Protein AF-A0A433WSZ5-F1 (afdb_monomer)

Solvent-accessible surface area (backbone atoms only — not comparable to full-atom values): 8534 Å² total; per-residue (Å²): 56,45,37,39,37,40,37,47,24,61,34,34,31,30,36,49,87,72,89,76,49,65,87,84,63,45,92,67,53,66,56,63,52,43,75,69,40,60,75,43,81,46,61,74,43,51,32,36,37,44,34,37,44,33,64,68,92,48,43,92,82,42,68,41,40,43,47,35,32,40,39,31,79,81,73,80,49,67,28,41,32,47,34,42,30,30,63,52,44,44,40,39,55,43,85,59,96,72,86,88,86,84,78,79,87,49,68,70,62,74,68,56,84,80,66,64,64,68,72,66,46,87,45,67,58,57,51,68,59,57,52,45,39,48,83,48,67,87,43,84,69,54,76,51,83,71,130

Secondary structure (DSSP, 8-state):
-EEEEEEEEEEEEEE-PPPP-HHHH-S--HHHHHHHPPEEEE-SEEEEEEEEEE-GGGTTTS--EEEEEEEETTS--EEEEEEEEEEEEEEEEE------------HHHHTPPP-HHHHHS--HHHHHHH-PPEEEE-S--EEEE--

Sequence (147 aa):
MGALMAGHFEHLVLRRPYRTDPEEDGIRHVEAVAASQQASPCAAVVGRLIGFWTPALIGRVSVPEFHFHFLDEAESISGQVLEFAAERAVLGFEEKPIIEVTNPQSAAYKALPIDLEKLDNDDPSHREIEAGASVSCAGACSCHHGR

pLDDT: mean 78.91, std 17.3, range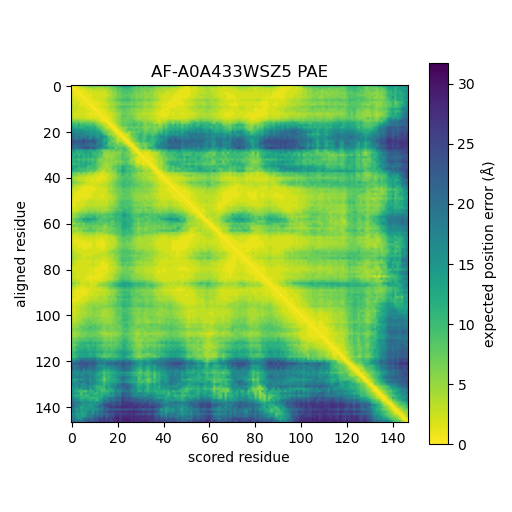 [32.88, 96.94]

Foldseek 3Di:
DKKKKWAWWQKWKFKDQDDDDCVVRNPDDLLRRLVPIDTDMDGRFGWMWTWDAADPVCCVVDPHGTWTWIAGPVRPDIHTTAETEGQEMEMEDDDDPDDDDDQDPDPVSVPDDDDVVVVPPVPVSVCSSRVHYDDDYPYDHDYDYDD

Nearest PDB structures (foldseek):
  5xne-assembly1_B  TM=8.559E-01  e=5.227E-07  Bacillus subtilis subsp. subtilis str. 168
  1xv2-assembly2_D  TM=9.537E-01  e=1.177E-06  Staphylococcus aureus
  6j3d-assembly1_B  TM=8.464E-01  e=2.492E-06  Bacillus spizizenii str. W23
  6j92-assembly1_B  TM=8.772E-01  e=1.728E-05  Klebsiella aerogenes
  6inb-assembly1_A  TM=7.502E-01  e=1.346E-05  Klebsiella pneumoniae

Structure (mmCIF, N/CA/C/O backbone):
data_AF-A0A433WSZ5-F1
#
_entry.id   AF-A0A433WSZ5-F1
#
loop_
_atom_site.group_PDB
_atom_site.id
_atom_site.type_symbol
_atom_site.label_atom_id
_atom_site.label_alt_id
_atom_site.label_comp_id
_atom_site.label_asym_id
_atom_site.label_entity_id
_atom_site.label_seq_id
_atom_site.pdbx_PDB_ins_code
_atom_site.Cartn_x
_atom_site.Cartn_y
_atom_site.Cartn_z
_atom_site.occupancy
_atom_site.B_iso_or_equiv
_atom_site.auth_seq_id
_atom_site.auth_comp_id
_atom_site.auth_asym_id
_atom_site.auth_atom_id
_atom_site.pdbx_PDB_model_num
ATOM 1 N N . MET A 1 1 ? -8.891 -8.784 -5.294 1.00 87.88 1 MET A N 1
ATOM 2 C CA . MET A 1 1 ? -10.058 -8.301 -4.517 1.00 87.88 1 MET A CA 1
ATOM 3 C C . MET A 1 1 ? -9.784 -6.865 -4.106 1.00 87.88 1 MET A C 1
ATOM 5 O O . MET A 1 1 ? -8.710 -6.620 -3.577 1.00 87.88 1 MET A O 1
ATOM 9 N N . GLY A 1 2 ? -10.685 -5.923 -4.386 1.00 93.12 2 GLY A N 1
ATOM 10 C CA . GLY A 1 2 ? -10.601 -4.569 -3.823 1.00 93.12 2 GLY A CA 1
ATOM 11 C C . GLY A 1 2 ? -11.123 -4.571 -2.390 1.00 93.12 2 GLY A C 1
ATOM 12 O O . GLY A 1 2 ? -12.068 -5.299 -2.098 1.00 93.12 2 GLY A O 1
ATOM 13 N N . ALA A 1 3 ? -10.514 -3.796 -1.499 1.00 94.19 3 ALA A N 1
ATOM 14 C CA . ALA A 1 3 ? -10.904 -3.710 -0.098 1.00 94.19 3 ALA A CA 1
ATOM 15 C C . ALA A 1 3 ? -10.904 -2.254 0.387 1.00 94.19 3 ALA A C 1
ATOM 17 O O . ALA A 1 3 ? -10.015 -1.467 0.058 1.00 94.19 3 ALA A O 1
ATOM 18 N N . LEU A 1 4 ? -11.909 -1.921 1.191 1.00 96.06 4 LEU A N 1
ATOM 19 C CA . LEU A 1 4 ? -12.075 -0.647 1.874 1.00 96.06 4 LEU A CA 1
ATOM 20 C C . LEU A 1 4 ? -12.355 -0.934 3.348 1.00 96.06 4 LEU A C 1
ATOM 22 O O . LEU A 1 4 ? -13.342 -1.591 3.669 1.00 96.06 4 LEU A O 1
ATOM 26 N N . MET A 1 5 ? -11.530 -0.407 4.245 1.00 96.00 5 MET A N 1
ATOM 27 C CA . MET A 1 5 ? -11.753 -0.499 5.684 1.00 96.00 5 MET A CA 1
ATOM 28 C C . MET A 1 5 ? -11.896 0.898 6.274 1.00 96.00 5 MET A C 1
ATOM 30 O O . MET A 1 5 ? -10.975 1.699 6.172 1.00 96.00 5 MET A O 1
ATOM 34 N N . ALA A 1 6 ? -13.031 1.190 6.904 1.00 96.81 6 ALA A N 1
ATOM 35 C CA . ALA A 1 6 ? -13.260 2.446 7.615 1.00 96.81 6 ALA A CA 1
ATOM 36 C C . ALA A 1 6 ? -13.264 2.199 9.125 1.00 96.81 6 ALA A C 1
ATOM 38 O O . ALA A 1 6 ? -13.907 1.255 9.590 1.00 96.81 6 ALA A O 1
ATOM 39 N N . GLY A 1 7 ? -12.573 3.033 9.899 1.00 94.94 7 GLY A N 1
ATOM 40 C CA . GLY A 1 7 ? -12.514 2.847 11.346 1.00 94.94 7 GLY A CA 1
ATOM 41 C C . GLY A 1 7 ? -11.672 3.875 12.090 1.00 94.94 7 GLY A C 1
ATOM 42 O O . GLY A 1 7 ? -11.123 4.809 11.503 1.00 94.94 7 GLY A O 1
ATOM 43 N N . HIS A 1 8 ? -11.595 3.663 13.404 1.00 95.44 8 HIS A N 1
ATOM 44 C CA . HIS A 1 8 ? -10.649 4.326 14.295 1.00 95.44 8 HIS A CA 1
ATOM 45 C C . HIS A 1 8 ? -9.435 3.415 14.492 1.00 95.44 8 HIS A C 1
ATOM 47 O O . HIS A 1 8 ? -9.581 2.259 14.906 1.00 95.44 8 HIS A O 1
ATOM 53 N N . PHE A 1 9 ? -8.252 3.934 14.181 1.00 94.69 9 PHE A N 1
ATOM 54 C CA . PHE A 1 9 ? -6.990 3.212 14.255 1.00 94.69 9 PHE A CA 1
ATOM 55 C C . PHE A 1 9 ? -6.190 3.719 15.453 1.00 94.69 9 PHE A C 1
ATOM 57 O O . PHE A 1 9 ? -5.681 4.842 15.453 1.00 94.69 9 PHE A O 1
ATOM 64 N N . GLU A 1 10 ? -6.073 2.874 16.477 1.00 94.88 10 GLU A N 1
ATOM 65 C CA . GLU A 1 10 ? -5.270 3.157 17.675 1.00 94.88 10 GLU A CA 1
ATOM 66 C C . GLU A 1 10 ? -3.783 3.231 17.334 1.00 94.88 10 GLU A C 1
ATOM 68 O O . GLU A 1 10 ? -3.031 4.018 17.907 1.00 94.88 10 GLU A O 1
ATOM 73 N N . HIS A 1 11 ? -3.375 2.414 16.366 1.00 93.81 11 HIS A N 1
ATOM 74 C CA . HIS A 1 11 ? -2.020 2.343 15.865 1.00 93.81 11 HIS A CA 1
ATOM 75 C C . HIS A 1 11 ? -2.046 2.247 14.347 1.00 93.81 11 HIS A C 1
ATOM 77 O O . HIS A 1 11 ? -2.814 1.469 13.779 1.00 93.81 11 HIS A O 1
ATOM 83 N N . LEU A 1 12 ? -1.203 3.033 13.693 1.00 93.94 12 LEU A N 1
ATOM 84 C CA . LEU A 1 12 ? -1.043 3.020 12.251 1.00 93.94 12 LEU A CA 1
ATOM 85 C C . LEU A 1 12 ? 0.391 3.421 11.911 1.00 93.94 12 LEU A C 1
ATOM 87 O O . LEU A 1 12 ? 0.856 4.467 12.352 1.00 93.94 12 LEU A O 1
ATOM 91 N N . VAL A 1 13 ? 1.091 2.628 11.109 1.00 94.12 13 VAL A N 1
ATOM 92 C CA . VAL A 1 13 ? 2.426 2.971 10.607 1.00 94.12 13 VAL A CA 1
ATOM 93 C C . VAL A 1 13 ? 2.315 3.256 9.123 1.00 94.12 13 VAL A C 1
ATOM 95 O O . VAL A 1 13 ? 1.944 2.382 8.337 1.00 94.12 13 VAL A O 1
ATOM 98 N N . LEU A 1 14 ? 2.635 4.495 8.745 1.00 91.81 14 LEU A N 1
ATOM 99 C CA . LEU A 1 14 ? 2.572 4.948 7.363 1.00 91.81 14 LEU A CA 1
ATOM 100 C C . LEU A 1 14 ? 3.956 5.184 6.792 1.00 91.81 14 LEU A C 1
ATOM 102 O O . LEU A 1 14 ? 4.818 5.767 7.445 1.00 91.81 14 LEU A O 1
ATOM 106 N N . ARG A 1 15 ? 4.133 4.830 5.527 1.00 88.94 15 ARG A N 1
ATOM 107 C CA . ARG A 1 15 ? 5.307 5.182 4.740 1.00 88.94 15 ARG A CA 1
ATOM 108 C C . ARG A 1 15 ? 4.916 6.088 3.584 1.00 88.94 15 ARG A C 1
ATOM 110 O O . ARG A 1 15 ? 3.882 5.893 2.944 1.00 88.94 15 ARG A O 1
ATOM 117 N N . ARG A 1 16 ? 5.742 7.104 3.327 1.00 84.44 16 ARG A N 1
ATOM 118 C CA . ARG A 1 16 ? 5.520 8.082 2.257 1.00 84.44 16 ARG A CA 1
ATOM 119 C C . ARG A 1 16 ? 6.715 8.096 1.312 1.00 84.44 16 ARG A C 1
ATOM 121 O O . ARG A 1 16 ? 7.831 8.318 1.781 1.00 84.44 16 ARG A O 1
ATOM 128 N N . PRO A 1 17 ? 6.507 7.895 0.002 1.00 72.06 17 PRO A N 1
ATOM 129 C CA . PRO A 1 17 ? 7.559 8.139 -0.965 1.00 72.06 17 PRO A CA 1
ATOM 130 C C . PRO A 1 17 ? 7.851 9.640 -1.032 1.00 72.06 17 PRO A C 1
ATOM 132 O O . PRO A 1 17 ? 6.936 10.465 -1.083 1.00 72.06 17 PRO A O 1
ATOM 135 N N . TYR A 1 18 ? 9.132 9.995 -1.048 1.00 70.19 18 TYR A N 1
ATOM 136 C CA . TYR A 1 18 ? 9.558 11.359 -1.337 1.00 70.19 18 TYR A CA 1
ATOM 137 C C . TYR A 1 18 ? 9.669 11.554 -2.842 1.00 70.19 18 TYR A C 1
ATOM 139 O O . TYR A 1 18 ? 10.077 10.652 -3.582 1.00 70.19 18 TYR A O 1
ATOM 147 N N . ARG A 1 19 ? 9.302 12.752 -3.301 1.00 67.12 19 ARG A N 1
ATOM 148 C CA . ARG A 1 19 ? 9.524 13.130 -4.691 1.00 67.12 19 ARG A CA 1
ATOM 149 C C . ARG A 1 19 ? 11.025 13.085 -4.956 1.00 67.12 19 ARG A C 1
ATOM 151 O O . ARG A 1 19 ? 11.799 13.685 -4.222 1.00 67.12 19 ARG A O 1
ATOM 158 N N . THR A 1 20 ? 11.399 12.347 -5.989 1.00 63.62 20 THR A N 1
ATOM 159 C CA . THR A 1 20 ? 12.763 12.323 -6.515 1.00 63.62 20 THR A CA 1
ATOM 160 C C . THR A 1 20 ? 12.829 13.336 -7.651 1.00 63.62 20 THR A C 1
ATOM 162 O O . THR A 1 20 ? 11.896 13.388 -8.461 1.00 63.62 20 THR A O 1
ATOM 165 N N . ASP A 1 21 ? 13.877 14.151 -7.685 1.00 64.75 21 ASP A N 1
ATOM 166 C CA . ASP A 1 21 ? 14.151 15.048 -8.803 1.00 64.75 21 ASP A CA 1
ATOM 167 C C . ASP A 1 21 ? 15.059 14.317 -9.804 1.00 64.75 21 ASP A C 1
ATOM 169 O O . ASP A 1 21 ? 16.206 14.023 -9.476 1.00 64.75 21 ASP A O 1
ATOM 173 N N . PRO A 1 22 ? 14.585 13.978 -11.015 1.00 64.56 22 PRO A N 1
ATOM 174 C CA . PRO A 1 22 ? 15.390 13.232 -11.979 1.00 64.56 22 PRO A CA 1
ATOM 175 C C . PRO A 1 22 ? 16.691 13.939 -12.387 1.00 64.56 22 PRO A C 1
ATOM 177 O O . PRO A 1 22 ? 17.623 13.260 -12.816 1.00 64.56 22 PRO A O 1
ATOM 180 N N . GLU A 1 23 ? 16.750 15.272 -12.288 1.00 61.28 23 GLU A N 1
ATOM 181 C CA . GLU A 1 23 ? 17.916 16.074 -12.670 1.00 61.28 23 GLU A CA 1
ATOM 182 C C . GLU A 1 23 ? 18.974 16.121 -11.557 1.00 61.28 23 GLU A C 1
ATOM 184 O O . GLU A 1 23 ? 20.168 16.077 -11.857 1.00 61.28 23 GLU A O 1
ATOM 189 N N . GLU A 1 24 ? 18.558 16.148 -10.286 1.00 59.47 24 GLU A N 1
ATOM 190 C CA . GLU A 1 24 ? 19.477 16.169 -9.134 1.00 59.47 24 GLU A CA 1
ATOM 191 C C . GLU A 1 24 ? 19.824 14.766 -8.608 1.00 59.47 24 GLU A C 1
ATOM 193 O O . GLU A 1 24 ? 20.953 14.516 -8.188 1.00 59.47 24 GLU A O 1
ATOM 198 N N . ASP A 1 25 ? 18.871 13.834 -8.646 1.00 56.88 25 ASP A N 1
ATOM 199 C CA . ASP A 1 25 ? 18.975 12.526 -7.993 1.00 56.88 25 ASP A CA 1
ATOM 200 C C . ASP A 1 25 ? 19.324 11.374 -8.953 1.00 56.88 25 ASP A C 1
ATOM 202 O O . ASP A 1 25 ? 19.683 10.278 -8.508 1.00 56.88 25 ASP A O 1
ATOM 206 N N . GLY A 1 26 ? 19.197 11.600 -10.266 1.00 62.03 26 GLY A N 1
ATOM 207 C CA . GLY A 1 26 ? 19.289 10.559 -11.291 1.00 62.03 26 GLY A CA 1
ATOM 208 C C . GLY A 1 26 ? 18.170 9.506 -11.202 1.00 62.03 26 GLY A C 1
ATOM 209 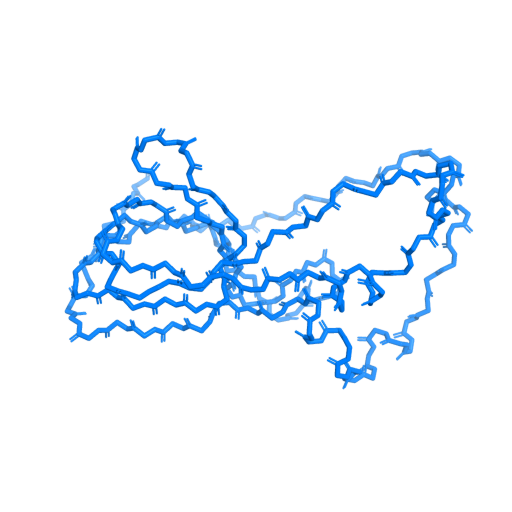O O . GLY A 1 26 ? 17.218 9.619 -10.427 1.00 62.03 26 GLY A O 1
ATOM 210 N N . ILE A 1 27 ? 18.266 8.441 -12.012 1.00 59.50 27 ILE A N 1
ATOM 211 C CA . ILE A 1 27 ? 17.369 7.280 -11.882 1.00 59.50 27 ILE A CA 1
ATOM 212 C C . ILE A 1 27 ? 17.787 6.511 -10.628 1.00 59.50 27 ILE A C 1
ATOM 214 O O . ILE A 1 27 ? 18.743 5.735 -10.656 1.00 59.50 27 ILE A O 1
ATOM 218 N N . ARG A 1 28 ? 17.076 6.725 -9.518 1.00 58.44 28 ARG A N 1
ATOM 219 C CA . ARG A 1 28 ? 17.265 5.921 -8.312 1.00 58.44 28 ARG A CA 1
ATOM 220 C C . ARG A 1 28 ? 16.551 4.580 -8.444 1.00 58.44 28 ARG A C 1
ATOM 222 O O . ARG A 1 28 ? 15.366 4.511 -8.759 1.00 58.44 28 ARG A O 1
ATOM 229 N N . HIS A 1 29 ? 17.307 3.526 -8.167 1.00 67.88 29 HIS A N 1
ATOM 230 C CA . HIS A 1 29 ? 16.805 2.180 -7.929 1.00 67.88 29 HIS A CA 1
ATOM 231 C C . HIS A 1 29 ? 15.773 2.196 -6.791 1.00 67.88 29 HIS A C 1
ATOM 233 O O . HIS A 1 29 ? 15.913 2.965 -5.833 1.00 67.88 29 HIS A O 1
ATOM 239 N N . VAL A 1 30 ? 14.717 1.391 -6.910 1.00 68.44 30 VAL A N 1
ATOM 240 C CA . VAL A 1 30 ? 13.581 1.407 -5.974 1.00 68.44 30 VAL A CA 1
ATOM 241 C C . VAL A 1 30 ? 14.044 1.088 -4.547 1.00 68.44 30 VAL A C 1
ATOM 243 O O . VAL A 1 30 ? 13.535 1.669 -3.594 1.00 68.44 30 VAL A O 1
ATOM 246 N N . GLU A 1 31 ? 15.086 0.273 -4.409 1.00 68.19 31 GLU A N 1
ATOM 247 C CA . GLU A 1 31 ? 15.780 -0.073 -3.167 1.00 68.19 31 GLU A CA 1
ATOM 248 C C . GLU A 1 31 ? 16.349 1.174 -2.480 1.00 68.19 31 GLU A C 1
ATOM 250 O O . GLU A 1 31 ? 16.141 1.394 -1.288 1.00 68.19 31 GLU A O 1
ATOM 255 N N . ALA A 1 32 ? 17.025 2.040 -3.242 1.00 67.75 32 ALA A N 1
ATOM 256 C CA . ALA A 1 32 ? 17.603 3.277 -2.722 1.00 67.75 32 ALA A CA 1
ATOM 257 C C . ALA A 1 32 ? 16.513 4.269 -2.294 1.00 67.75 32 ALA A C 1
ATOM 259 O O . ALA A 1 32 ? 16.665 4.983 -1.302 1.00 67.75 32 ALA A O 1
ATOM 260 N N . VAL A 1 33 ? 15.397 4.295 -3.027 1.00 69.81 33 VAL A N 1
ATOM 261 C CA . VAL A 1 33 ? 14.232 5.102 -2.665 1.00 69.81 33 VAL A CA 1
ATOM 262 C C . VAL A 1 33 ? 13.596 4.558 -1.385 1.00 69.81 33 VAL A C 1
ATOM 264 O O . VAL A 1 33 ? 13.393 5.337 -0.458 1.00 69.81 33 VAL A O 1
ATOM 267 N N . ALA A 1 34 ? 13.342 3.253 -1.283 1.00 68.12 34 ALA A N 1
ATOM 268 C CA . ALA A 1 34 ? 12.759 2.627 -0.096 1.00 68.12 34 ALA A CA 1
ATOM 269 C C . ALA A 1 34 ? 13.621 2.820 1.158 1.00 68.12 34 ALA A C 1
ATOM 271 O O . ALA A 1 34 ? 13.086 3.216 2.190 1.00 68.12 34 ALA A O 1
ATOM 272 N N . ALA A 1 35 ? 14.944 2.662 1.051 1.00 69.50 35 ALA A N 1
ATOM 273 C CA . ALA A 1 35 ? 15.875 2.870 2.164 1.00 69.50 35 ALA A CA 1
ATOM 274 C C . ALA A 1 35 ? 15.868 4.313 2.711 1.00 69.50 35 ALA A C 1
ATOM 276 O O . ALA A 1 35 ? 16.236 4.550 3.860 1.00 69.50 35 ALA A O 1
ATOM 277 N N . SER A 1 36 ? 15.454 5.291 1.899 1.00 69.00 36 SE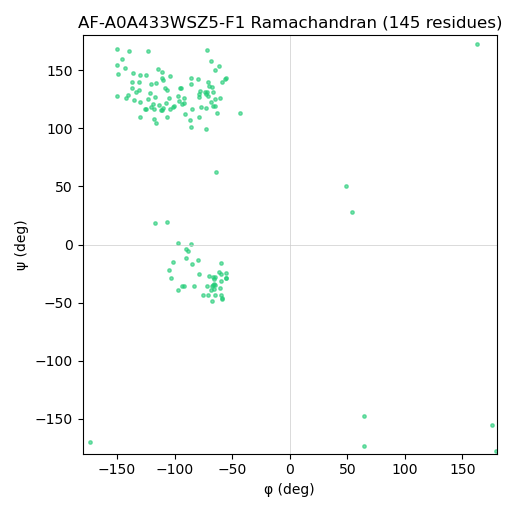R A N 1
ATOM 278 C CA . SER A 1 36 ? 15.350 6.699 2.307 1.00 69.00 36 SER A CA 1
ATOM 279 C C . SER A 1 36 ? 13.982 7.081 2.887 1.00 69.00 36 SER A C 1
ATOM 281 O O . SER A 1 36 ? 13.820 8.172 3.440 1.00 69.00 36 SER A O 1
ATOM 283 N N . GLN A 1 37 ? 12.976 6.212 2.747 1.00 70.94 37 GLN A N 1
ATOM 284 C CA . GLN A 1 37 ? 11.620 6.502 3.196 1.00 70.94 37 GLN A CA 1
ATOM 285 C C . GLN A 1 37 ? 11.507 6.331 4.708 1.00 70.94 37 GLN A C 1
ATOM 287 O O . GLN A 1 37 ? 11.899 5.317 5.277 1.00 70.94 37 GLN A O 1
ATOM 292 N N . GLN A 1 38 ? 10.908 7.320 5.366 1.00 75.75 38 GLN A N 1
ATOM 293 C CA . GLN A 1 38 ? 10.689 7.275 6.806 1.00 75.75 38 GLN A CA 1
ATOM 294 C C . GLN A 1 38 ? 9.296 6.720 7.100 1.00 75.75 38 GLN A C 1
ATOM 296 O O . GLN A 1 38 ? 8.281 7.287 6.682 1.00 75.75 38 GLN A O 1
ATOM 301 N N . ALA A 1 39 ? 9.252 5.615 7.844 1.00 86.31 39 ALA A N 1
ATOM 302 C CA . ALA A 1 39 ? 8.026 5.129 8.456 1.00 86.31 39 ALA A CA 1
ATOM 303 C C . ALA A 1 39 ? 7.632 6.070 9.604 1.00 86.31 39 ALA A C 1
ATOM 305 O O . ALA A 1 39 ? 8.441 6.395 10.472 1.00 86.31 39 ALA A O 1
ATOM 306 N N . SER A 1 40 ? 6.390 6.539 9.589 1.00 88.88 40 SER A N 1
ATOM 307 C CA . SER A 1 40 ? 5.845 7.489 10.554 1.00 88.88 40 SER A CA 1
ATOM 308 C C . SER A 1 40 ? 4.690 6.839 11.317 1.00 88.88 40 SER A C 1
ATOM 310 O O . SER A 1 40 ? 3.670 6.518 10.695 1.00 88.88 40 SER A O 1
ATOM 312 N N . PRO A 1 41 ? 4.805 6.653 12.643 1.00 92.12 41 PRO A N 1
ATOM 313 C CA . PRO A 1 41 ? 3.691 6.184 13.450 1.00 92.12 41 PRO A CA 1
ATOM 314 C C . PRO A 1 41 ? 2.629 7.283 13.585 1.00 92.12 41 PRO A C 1
ATOM 316 O O . PRO A 1 41 ? 2.934 8.461 13.765 1.00 92.12 41 PRO A O 1
ATOM 319 N N . CYS A 1 42 ? 1.373 6.872 13.516 1.00 91.06 42 CYS A N 1
ATOM 320 C CA . CYS A 1 42 ? 0.172 7.651 13.766 1.00 91.06 42 CYS A CA 1
ATOM 321 C C . CYS A 1 42 ? -0.643 6.912 14.838 1.00 91.06 42 CYS A C 1
ATOM 323 O O . CYS A 1 42 ? -0.641 5.680 14.891 1.00 91.06 42 CYS A O 1
ATOM 325 N N . ALA A 1 43 ? -1.325 7.657 15.702 1.00 91.75 43 ALA A N 1
ATOM 326 C CA . ALA A 1 43 ? -2.138 7.096 16.775 1.00 91.75 43 ALA A CA 1
ATOM 327 C C . ALA A 1 43 ? -3.478 7.823 16.856 1.00 91.75 43 ALA A C 1
ATOM 329 O O . ALA A 1 43 ? -3.536 9.023 16.579 1.00 91.75 43 ALA A O 1
ATOM 330 N N . ALA A 1 44 ? -4.518 7.087 17.251 1.00 93.00 44 ALA A N 1
ATOM 331 C CA . ALA A 1 44 ? -5.886 7.583 17.403 1.00 93.00 44 ALA A CA 1
ATOM 332 C C . ALA A 1 44 ? -6.385 8.376 16.178 1.00 93.00 44 ALA A C 1
ATOM 334 O O . ALA A 1 44 ? -6.853 9.510 16.291 1.00 93.00 44 ALA A O 1
ATOM 335 N N . VAL A 1 45 ? -6.230 7.790 14.985 1.00 94.25 45 VAL A N 1
ATOM 336 C CA . VAL A 1 45 ? -6.621 8.423 13.718 1.00 94.25 45 VAL A CA 1
ATOM 337 C C . VAL A 1 45 ? -7.878 7.768 13.154 1.00 94.25 45 VAL A C 1
ATOM 339 O O . VAL A 1 45 ? -7.982 6.543 13.081 1.00 94.25 45 VAL A O 1
ATOM 342 N N . VAL A 1 46 ? -8.844 8.587 12.741 1.00 96.00 46 VAL A N 1
ATOM 343 C CA . VAL A 1 46 ? -10.039 8.127 12.024 1.00 96.00 46 VAL A CA 1
ATOM 344 C C . VAL A 1 46 ? -9.804 8.283 10.530 1.00 96.00 46 VAL A C 1
ATOM 346 O O . VAL A 1 46 ? -9.314 9.317 10.069 1.00 96.00 46 VAL A O 1
ATOM 349 N N . GLY A 1 47 ? -10.151 7.257 9.760 1.00 96.19 47 GLY A N 1
ATOM 350 C CA . GLY A 1 47 ? -10.013 7.327 8.316 1.00 96.19 47 GLY A CA 1
ATOM 351 C C . GLY A 1 47 ? -10.367 6.035 7.609 1.00 96.19 47 GLY A C 1
ATOM 352 O O . GLY A 1 47 ? -11.149 5.210 8.095 1.00 96.19 47 GLY A O 1
ATOM 353 N N . ARG A 1 48 ? -9.787 5.880 6.421 1.00 96.94 48 ARG A N 1
ATOM 354 C CA . ARG A 1 48 ? -10.047 4.761 5.519 1.00 96.94 48 ARG A CA 1
ATOM 355 C C . ARG A 1 48 ? -8.741 4.144 5.043 1.00 96.94 48 ARG A C 1
ATOM 357 O O . ARG A 1 48 ? -7.856 4.859 4.581 1.00 96.94 48 ARG A O 1
ATOM 364 N N . LEU A 1 49 ? -8.662 2.818 5.097 1.00 96.50 49 LEU A N 1
ATOM 365 C CA . LEU A 1 49 ? -7.691 2.023 4.354 1.00 96.50 49 LEU A CA 1
ATOM 366 C C . LEU A 1 49 ? -8.323 1.618 3.022 1.00 96.50 49 LEU A C 1
ATOM 368 O O . LEU A 1 49 ? -9.409 1.039 3.007 1.00 96.50 49 LEU A O 1
ATOM 372 N N . ILE A 1 50 ? -7.651 1.905 1.915 1.00 95.69 50 ILE A N 1
ATOM 373 C CA . ILE A 1 50 ? -8.070 1.546 0.559 1.00 95.69 50 ILE A CA 1
ATOM 374 C C . ILE A 1 50 ? -6.971 0.695 -0.054 1.00 95.69 50 ILE A C 1
ATOM 376 O O . ILE A 1 50 ? -5.800 1.063 0.005 1.00 95.69 50 ILE A O 1
ATOM 380 N N . GLY A 1 51 ? -7.324 -0.449 -0.626 1.00 93.31 51 GLY A N 1
ATOM 381 C CA . GLY A 1 51 ? -6.304 -1.351 -1.126 1.00 93.31 51 GLY A CA 1
ATOM 382 C C . GLY A 1 51 ? -6.824 -2.544 -1.891 1.00 93.31 51 GLY A C 1
ATOM 383 O O . GLY A 1 51 ? -8.010 -2.657 -2.213 1.00 93.31 51 GLY A O 1
ATOM 384 N N . PHE A 1 52 ? -5.898 -3.454 -2.158 1.00 91.12 52 PHE A N 1
ATOM 385 C CA . PHE A 1 52 ? -6.174 -4.703 -2.842 1.00 91.12 52 PHE A CA 1
ATOM 386 C C . PHE A 1 52 ? -5.589 -5.869 -2.064 1.00 91.12 52 PHE A C 1
ATOM 388 O O . PHE A 1 52 ? -4.526 -5.761 -1.458 1.00 91.12 52 PHE A O 1
ATOM 395 N N . TRP A 1 53 ? -6.294 -6.992 -2.124 1.00 89.31 53 TRP A N 1
ATOM 396 C CA . TRP A 1 53 ? -5.680 -8.293 -1.947 1.00 89.31 53 TRP A CA 1
ATOM 397 C C . TRP A 1 53 ? -5.386 -8.902 -3.313 1.00 89.31 53 TRP A C 1
ATOM 399 O O . TRP A 1 53 ? -6.289 -9.026 -4.161 1.00 89.31 53 TRP A O 1
ATOM 409 N N . THR A 1 54 ? -4.137 -9.310 -3.482 1.00 86.50 54 THR A N 1
ATOM 410 C CA . THR A 1 54 ? -3.596 -9.869 -4.714 1.00 86.50 54 THR A CA 1
ATOM 411 C C . THR A 1 54 ? -3.151 -11.316 -4.468 1.00 86.50 54 THR A C 1
ATOM 413 O O . THR A 1 54 ? -2.357 -11.561 -3.556 1.00 86.50 54 THR A O 1
ATOM 416 N N . PRO A 1 55 ? -3.610 -12.301 -5.265 1.00 83.62 55 PRO A N 1
ATOM 417 C CA . PRO A 1 55 ? -3.112 -13.670 -5.162 1.00 83.62 55 PRO A CA 1
ATOM 418 C C . PRO A 1 55 ? -1.599 -13.738 -5.398 1.00 83.62 55 PRO A C 1
ATOM 420 O O . PRO A 1 55 ? -1.093 -13.128 -6.339 1.00 83.62 55 PRO A O 1
ATOM 423 N N . ALA A 1 56 ? -0.888 -14.565 -4.627 1.00 80.56 56 ALA A N 1
ATOM 424 C CA . ALA A 1 56 ? 0.566 -14.728 -4.754 1.00 80.56 56 ALA A CA 1
ATOM 425 C C . ALA A 1 56 ? 1.027 -15.111 -6.178 1.00 80.56 56 ALA A C 1
ATOM 427 O O . ALA A 1 56 ? 2.116 -14.733 -6.600 1.00 80.56 56 ALA A O 1
ATOM 428 N N . LEU A 1 57 ? 0.177 -15.803 -6.950 1.00 81.88 57 LEU A N 1
ATOM 429 C CA . LEU A 1 57 ? 0.455 -16.209 -8.335 1.00 81.88 57 LEU A CA 1
ATOM 430 C C . LEU A 1 57 ? 0.831 -15.035 -9.260 1.00 81.88 57 LEU A C 1
ATOM 432 O O . LEU A 1 57 ? 1.562 -15.238 -10.225 1.00 81.88 57 LEU A O 1
ATOM 436 N N . ILE A 1 58 ? 0.346 -13.821 -8.985 1.00 79.62 58 ILE A N 1
ATOM 437 C CA . ILE A 1 58 ? 0.631 -12.630 -9.801 1.00 79.62 58 ILE A CA 1
ATOM 438 C 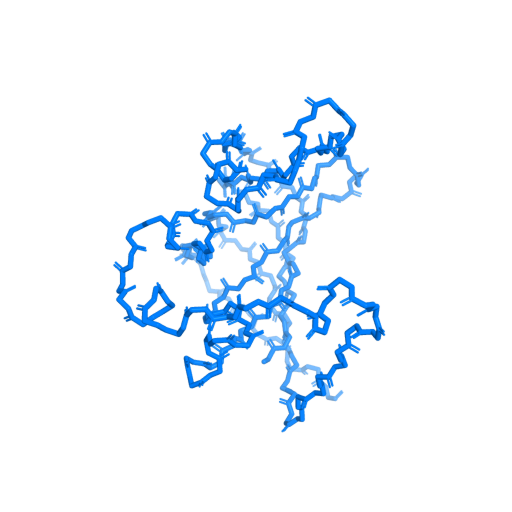C . ILE A 1 58 ? 1.607 -11.657 -9.123 1.00 79.62 58 ILE A C 1
ATOM 440 O O . ILE A 1 58 ? 1.706 -10.505 -9.540 1.00 79.62 58 ILE A O 1
ATOM 444 N N . GLY A 1 59 ? 2.367 -12.131 -8.129 1.00 71.75 59 GLY A N 1
ATOM 445 C CA . GLY A 1 59 ? 3.322 -11.336 -7.345 1.00 71.75 59 GLY A CA 1
ATOM 446 C C . GLY A 1 59 ? 4.448 -10.668 -8.149 1.00 71.75 59 GLY A C 1
ATOM 447 O O . GLY A 1 59 ? 5.091 -9.753 -7.661 1.00 71.75 59 GLY A O 1
ATOM 448 N N . ARG A 1 60 ? 4.688 -11.090 -9.400 1.00 74.69 60 ARG A N 1
ATOM 449 C CA . ARG A 1 60 ? 5.648 -10.425 -10.308 1.00 74.69 60 ARG A CA 1
ATOM 450 C C . ARG A 1 60 ? 5.059 -9.244 -11.083 1.00 74.69 60 ARG A C 1
ATOM 452 O O . ARG A 1 60 ? 5.795 -8.482 -11.697 1.00 74.69 60 ARG A O 1
ATOM 459 N N . VAL A 1 61 ? 3.731 -9.155 -11.138 1.00 79.75 61 VAL A N 1
ATOM 460 C CA . VAL A 1 61 ? 2.986 -8.115 -11.869 1.00 79.75 61 VAL A CA 1
ATOM 461 C C . VAL A 1 61 ? 2.445 -7.069 -10.896 1.00 79.75 61 VAL A C 1
ATOM 463 O O . VAL A 1 61 ? 2.263 -5.913 -11.268 1.00 79.75 61 VAL A O 1
ATOM 466 N N . SER A 1 62 ? 2.177 -7.465 -9.653 1.00 79.12 62 SER A N 1
ATOM 467 C CA . SER A 1 62 ? 1.671 -6.597 -8.596 1.00 79.12 62 SER A CA 1
ATOM 468 C C . SER A 1 62 ? 2.154 -7.073 -7.228 1.00 79.12 62 SER A C 1
ATOM 470 O O . SER A 1 62 ? 2.624 -8.199 -7.104 1.00 79.12 62 SER A O 1
ATOM 472 N N . VAL A 1 63 ? 1.967 -6.246 -6.200 1.00 77.19 63 VAL A N 1
ATOM 473 C CA . VAL A 1 63 ? 2.323 -6.575 -4.816 1.00 77.19 63 VAL A CA 1
ATOM 474 C C . VAL A 1 63 ? 1.419 -7.709 -4.319 1.00 77.19 63 VAL A C 1
ATOM 476 O O . VAL A 1 63 ? 0.193 -7.526 -4.324 1.00 77.19 63 VAL A O 1
ATOM 479 N N . PRO A 1 64 ? 1.963 -8.876 -3.928 1.00 76.88 64 PRO A N 1
ATOM 480 C CA . PRO A 1 64 ? 1.159 -9.978 -3.420 1.00 76.88 64 PRO A CA 1
ATOM 481 C C . PRO A 1 64 ? 0.548 -9.639 -2.052 1.00 76.88 64 PRO A C 1
ATOM 483 O O . PRO A 1 64 ? 1.055 -8.805 -1.308 1.00 76.88 64 PRO A O 1
ATOM 486 N N . GLU A 1 65 ? -0.535 -10.335 -1.709 1.00 84.12 65 GLU A N 1
ATOM 487 C CA . GLU A 1 65 ? -1.264 -10.173 -0.446 1.00 84.12 65 GLU A CA 1
ATOM 488 C C . GLU A 1 65 ? -1.907 -8.785 -0.286 1.00 84.12 65 GLU A C 1
ATOM 490 O O . GLU A 1 65 ? -2.435 -8.240 -1.257 1.00 84.12 65 GLU A O 1
ATOM 495 N N . PHE A 1 66 ? -2.001 -8.271 0.945 1.00 87.12 66 PHE A N 1
ATOM 496 C CA . PHE A 1 66 ? -2.686 -7.018 1.247 1.00 87.12 66 PHE A CA 1
ATOM 497 C C . PHE A 1 66 ? -1.776 -5.810 1.041 1.00 87.12 66 PHE A C 1
ATOM 499 O O . PHE A 1 66 ? -0.821 -5.592 1.787 1.00 87.12 66 PHE A O 1
ATOM 506 N N . HIS A 1 67 ? -2.163 -4.957 0.098 1.00 90.31 67 HIS A N 1
ATOM 507 C CA . HIS A 1 67 ? -1.547 -3.658 -0.126 1.00 90.31 67 HIS A CA 1
ATOM 508 C C . HIS A 1 67 ? -2.573 -2.560 0.153 1.00 90.31 67 HIS A C 1
ATOM 510 O O . HIS A 1 67 ? -3.471 -2.322 -0.656 1.00 90.31 67 HIS A O 1
ATOM 516 N N . PHE A 1 68 ? -2.429 -1.886 1.298 1.00 93.31 68 PHE A N 1
ATOM 517 C CA . PHE A 1 68 ? -3.307 -0.798 1.727 1.00 93.31 68 PHE A CA 1
ATOM 518 C C . PHE A 1 68 ? -2.611 0.558 1.712 1.00 93.31 68 PHE A C 1
ATOM 520 O O . PHE A 1 68 ? -1.439 0.693 2.061 1.00 93.31 68 PHE A O 1
ATOM 527 N N . HIS A 1 69 ? -3.372 1.577 1.337 1.00 94.88 69 HIS A N 1
ATOM 528 C CA . HIS A 1 69 ? -3.054 2.987 1.525 1.00 94.88 69 HIS A CA 1
ATOM 529 C C . HIS A 1 69 ? -4.069 3.580 2.497 1.00 94.88 69 HIS A C 1
ATOM 531 O O . HIS A 1 69 ? -5.208 3.122 2.558 1.00 94.88 69 HIS A O 1
ATOM 537 N N . PHE A 1 70 ? -3.672 4.595 3.253 1.00 95.81 70 PHE A N 1
ATOM 538 C CA . PHE A 1 70 ? -4.529 5.283 4.213 1.00 95.81 70 PHE A CA 1
ATOM 539 C C . PHE A 1 70 ? -4.852 6.707 3.763 1.00 95.81 70 PHE A C 1
ATOM 541 O O . PHE A 1 70 ? -4.016 7.367 3.141 1.00 95.81 70 PHE A O 1
ATOM 548 N N . LEU A 1 71 ? -6.040 7.179 4.139 1.00 96.75 71 LEU A N 1
ATOM 549 C CA . LEU A 1 71 ? -6.449 8.579 4.092 1.00 96.75 71 LEU A CA 1
ATOM 550 C C . LEU A 1 71 ? -7.317 8.894 5.321 1.00 96.75 71 LEU A C 1
ATOM 552 O O . LEU A 1 71 ? -8.313 8.203 5.562 1.00 96.75 71 LEU A O 1
ATOM 556 N N . ASP A 1 72 ? -6.949 9.920 6.085 1.00 96.56 72 ASP A N 1
ATOM 557 C CA . ASP A 1 72 ? -7.742 10.420 7.215 1.00 96.56 72 ASP A CA 1
ATOM 558 C C . ASP A 1 72 ? -9.015 11.156 6.760 1.00 96.56 72 ASP A C 1
ATOM 560 O O . ASP A 1 72 ? -9.194 11.489 5.588 1.00 96.56 72 ASP A O 1
ATOM 564 N N . GLU A 1 73 ? -9.929 11.422 7.697 1.00 95.38 73 GLU A N 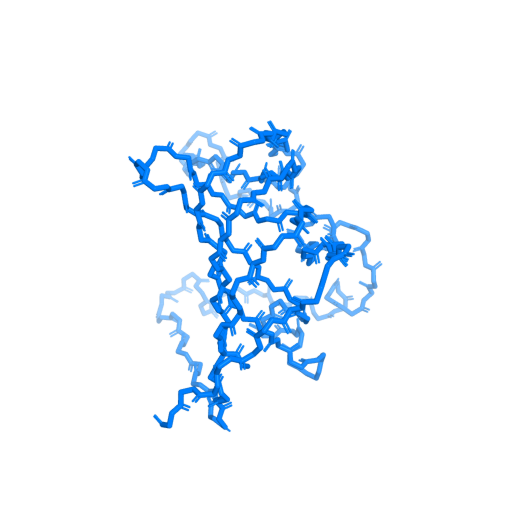1
ATOM 565 C CA . GLU A 1 73 ? -11.167 12.166 7.405 1.00 95.38 73 GLU A CA 1
ATOM 566 C C . GLU A 1 73 ? -10.929 13.624 6.988 1.00 95.38 73 GLU A C 1
ATOM 568 O O . GLU A 1 73 ? -11.735 14.183 6.245 1.00 95.38 73 GLU A O 1
ATOM 573 N N . ALA A 1 74 ? -9.836 14.238 7.452 1.00 95.44 74 ALA A N 1
ATOM 574 C CA . ALA A 1 74 ? -9.473 15.616 7.119 1.00 95.44 74 ALA A CA 1
ATOM 575 C C . ALA A 1 74 ? -8.666 15.738 5.813 1.00 95.44 74 ALA A C 1
ATOM 577 O O . ALA A 1 74 ? -8.285 16.847 5.441 1.00 95.44 74 ALA A O 1
ATOM 578 N N . GLU A 1 75 ? -8.389 14.616 5.139 1.00 94.00 75 GLU A N 1
ATOM 579 C CA . GLU A 1 75 ? -7.574 14.527 3.919 1.00 94.00 75 GLU A CA 1
ATOM 580 C C . GLU A 1 75 ? -6.170 15.150 4.055 1.00 94.00 75 GLU A C 1
ATOM 582 O O . GLU A 1 75 ? -5.564 15.615 3.089 1.00 94.00 75 GLU A O 1
ATOM 587 N N . SER A 1 76 ? -5.640 15.159 5.276 1.00 92.94 76 SER A N 1
ATOM 588 C CA . SER A 1 76 ? -4.372 15.781 5.647 1.00 92.94 76 SER A CA 1
ATOM 589 C C . SER A 1 76 ? -3.248 14.765 5.866 1.00 92.94 76 SER A C 1
ATOM 591 O O . SER A 1 76 ? -2.066 15.098 5.751 1.00 92.94 76 SER A O 1
ATOM 593 N N . ILE A 1 77 ? -3.603 13.508 6.147 1.00 92.19 77 ILE A N 1
ATOM 594 C CA . ILE A 1 77 ? -2.687 12.410 6.446 1.00 92.19 77 ILE A CA 1
ATOM 595 C C . ILE A 1 77 ? -2.988 11.257 5.492 1.00 92.19 77 ILE A C 1
ATOM 597 O O . ILE A 1 77 ? -4.042 10.629 5.551 1.00 92.19 77 ILE A O 1
ATOM 601 N N . SER A 1 78 ? -2.010 10.919 4.655 1.00 93.06 78 SER A N 1
ATOM 602 C CA . SER A 1 78 ? -2.073 9.751 3.774 1.00 93.06 78 SER A CA 1
ATOM 603 C C . SER A 1 78 ? -0.741 9.013 3.700 1.00 93.06 78 SER A C 1
ATOM 605 O O . SER A 1 78 ? 0.285 9.527 4.161 1.00 93.06 78 SER A O 1
ATOM 607 N N . GLY A 1 79 ? -0.742 7.797 3.159 1.00 91.25 79 GLY A N 1
ATOM 608 C CA . GLY A 1 79 ? 0.479 7.024 2.924 1.00 91.25 79 GLY A CA 1
ATOM 609 C C . GLY A 1 79 ? 0.221 5.538 2.707 1.00 91.25 79 GLY A C 1
ATOM 610 O O . GLY A 1 79 ? -0.899 5.061 2.887 1.00 91.25 79 GLY A O 1
ATOM 611 N N . GLN A 1 80 ? 1.272 4.807 2.344 1.00 91.88 80 GLN A N 1
ATOM 612 C CA . GLN A 1 80 ? 1.255 3.348 2.316 1.00 91.88 80 GLN A CA 1
ATOM 613 C C . GLN A 1 80 ? 1.208 2.818 3.748 1.00 91.88 80 GLN A C 1
ATOM 615 O O . GLN A 1 80 ? 1.932 3.309 4.612 1.00 91.88 80 GLN A O 1
ATOM 620 N N . VAL A 1 81 ? 0.373 1.820 3.996 1.00 92.56 81 VAL A N 1
ATOM 621 C CA . VAL A 1 81 ? 0.173 1.237 5.323 1.00 92.56 81 VAL A CA 1
ATOM 622 C C . VAL A 1 81 ? 1.130 0.070 5.492 1.00 92.56 81 VAL A C 1
ATOM 624 O O . VAL A 1 81 ? 1.087 -0.872 4.707 1.00 92.56 81 VAL A O 1
ATOM 627 N N . LEU A 1 82 ? 1.974 0.134 6.518 1.00 90.50 82 LEU A N 1
ATOM 628 C CA . LEU A 1 82 ? 2.874 -0.959 6.889 1.00 90.50 82 LEU A CA 1
ATOM 629 C C . LEU A 1 82 ? 2.280 -1.810 8.010 1.00 90.50 82 LEU A C 1
ATOM 631 O O . LEU A 1 82 ? 2.383 -3.031 7.993 1.00 90.50 82 LEU A O 1
ATOM 635 N N . GLU A 1 83 ? 1.626 -1.167 8.975 1.00 91.44 83 GLU A N 1
ATOM 636 C CA . GLU A 1 83 ? 1.021 -1.823 10.134 1.00 91.44 83 GLU A CA 1
ATOM 637 C C . GLU A 1 83 ? -0.210 -1.034 10.573 1.00 91.44 83 GLU A C 1
ATOM 639 O O . GLU A 1 83 ? -0.228 0.197 10.467 1.00 91.44 83 GLU A O 1
ATOM 644 N N . PHE A 1 84 ? -1.234 -1.713 11.086 1.00 93.44 84 PHE A N 1
ATOM 645 C CA . PHE A 1 84 ? -2.348 -1.040 11.749 1.00 93.44 84 PHE A CA 1
ATOM 646 C C . PHE A 1 84 ? -2.991 -1.895 12.841 1.00 93.44 84 PHE A C 1
ATOM 648 O O . PHE A 1 84 ? -2.990 -3.127 12.784 1.00 93.44 84 PHE A O 1
ATOM 655 N N . ALA A 1 85 ? -3.607 -1.215 13.808 1.00 93.31 85 ALA A N 1
ATOM 656 C CA . ALA A 1 85 ? -4.502 -1.810 14.783 1.00 93.31 85 ALA A CA 1
ATOM 657 C C . ALA A 1 85 ? -5.781 -0.986 14.937 1.00 93.31 85 ALA A C 1
ATOM 659 O O . ALA A 1 85 ? -5.736 0.229 15.143 1.00 93.31 85 ALA A O 1
ATOM 660 N N . ALA A 1 86 ? -6.922 -1.669 14.875 1.00 91.62 86 ALA A N 1
ATOM 661 C CA . ALA A 1 86 ? -8.241 -1.095 15.117 1.00 91.62 86 ALA A CA 1
ATOM 662 C C . ALA A 1 86 ? -9.027 -1.975 16.098 1.00 91.62 86 ALA A C 1
ATOM 664 O O . ALA A 1 86 ? -8.991 -3.207 16.009 1.00 91.62 86 ALA A O 1
ATOM 665 N N . GLU A 1 87 ? -9.760 -1.351 17.025 1.00 84.00 87 GLU A N 1
ATOM 666 C CA . GLU A 1 87 ? -10.700 -2.079 17.890 1.00 84.00 87 GLU A CA 1
ATOM 667 C C . GLU A 1 87 ? -11.969 -2.448 17.109 1.00 84.00 87 GLU A C 1
ATOM 669 O O . GLU A 1 87 ? -12.468 -3.571 17.201 1.00 84.00 87 GLU A O 1
ATOM 674 N N . ARG A 1 88 ? -12.487 -1.502 16.313 1.00 86.81 88 ARG A N 1
ATOM 675 C CA . ARG A 1 88 ? -13.658 -1.689 15.449 1.00 86.81 88 ARG A CA 1
ATOM 676 C C . ARG A 1 88 ? -13.444 -0.997 14.115 1.00 86.81 88 ARG A C 1
ATOM 678 O O . ARG A 1 88 ? -13.156 0.197 14.063 1.00 8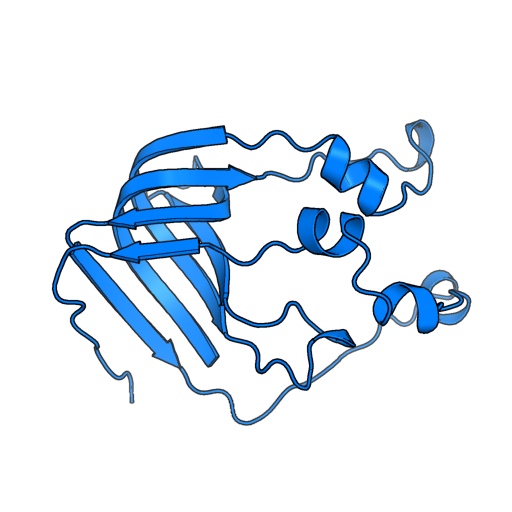6.81 88 ARG A O 1
ATOM 685 N N . ALA A 1 89 ? -13.657 -1.752 13.047 1.00 91.62 89 ALA A N 1
ATOM 686 C CA . ALA A 1 89 ? -13.638 -1.249 11.688 1.00 91.62 89 ALA A CA 1
ATOM 687 C C . ALA A 1 89 ? -14.704 -1.954 10.846 1.00 91.62 89 ALA A C 1
ATOM 689 O O . ALA A 1 89 ? -15.067 -3.105 11.106 1.00 91.62 89 ALA A O 1
ATOM 690 N N . VAL A 1 90 ? -15.196 -1.249 9.834 1.00 95.69 90 VAL A N 1
ATOM 691 C CA . VAL A 1 90 ? -16.125 -1.772 8.835 1.00 95.69 90 VAL A CA 1
ATOM 692 C C . VAL A 1 90 ? -15.326 -2.107 7.588 1.00 95.69 90 VAL A C 1
ATOM 694 O O . VAL A 1 90 ? -14.715 -1.218 6.997 1.00 95.69 90 VAL A O 1
ATOM 697 N N . LEU A 1 91 ? -15.342 -3.379 7.192 1.00 93.25 91 LEU A N 1
ATOM 698 C CA . LEU A 1 91 ? -14.696 -3.861 5.976 1.00 93.25 91 LEU A CA 1
ATOM 699 C C . LEU A 1 91 ? -15.742 -4.056 4.873 1.00 93.25 91 LEU A C 1
ATOM 701 O O . LEU A 1 91 ? -16.655 -4.876 4.994 1.00 93.25 91 LEU A O 1
ATOM 705 N N . GLY A 1 92 ? -15.573 -3.314 3.785 1.00 95.56 92 GLY A N 1
ATOM 706 C CA . GLY A 1 92 ? -16.188 -3.587 2.493 1.00 95.56 92 GLY A CA 1
ATOM 707 C C . GLY A 1 92 ? -15.153 -4.175 1.539 1.00 95.56 92 GLY A C 1
ATOM 708 O O . GLY A 1 92 ? -13.980 -3.803 1.574 1.00 95.56 92 GLY A O 1
ATOM 709 N N . PHE A 1 93 ? -15.573 -5.091 0.675 1.00 95.12 93 PHE A N 1
ATOM 710 C CA . PHE A 1 93 ? -14.703 -5.654 -0.350 1.00 95.12 93 PHE A CA 1
ATOM 711 C C . PHE A 1 93 ? -15.479 -5.968 -1.625 1.00 95.12 93 PHE A C 1
ATOM 713 O O . PHE A 1 93 ? -16.702 -6.103 -1.612 1.00 95.12 93 PHE A O 1
ATOM 720 N N . GLU A 1 94 ? -14.740 -6.078 -2.721 1.00 94.81 94 GLU A N 1
ATOM 721 C CA . GLU A 1 94 ? -15.254 -6.398 -4.045 1.00 94.81 94 GLU A CA 1
ATOM 722 C C . GLU A 1 94 ? -14.348 -7.447 -4.701 1.00 94.81 94 GLU A C 1
ATOM 724 O O . GLU A 1 94 ? -13.131 -7.259 -4.854 1.00 94.81 94 GLU A O 1
ATOM 729 N N . GLU A 1 95 ? -14.936 -8.564 -5.114 1.00 93.38 95 GLU A N 1
ATOM 730 C CA . GLU A 1 95 ? -14.236 -9.554 -5.922 1.00 93.38 95 GLU A CA 1
ATOM 731 C C . GLU A 1 95 ? -14.071 -9.048 -7.355 1.00 93.38 95 GLU A C 1
ATOM 733 O O . GLU A 1 95 ? -15.018 -8.593 -7.990 1.00 93.38 95 GLU A O 1
ATOM 738 N N . LYS A 1 96 ? -12.847 -9.146 -7.881 1.00 90.44 96 LYS A N 1
ATOM 739 C CA . LYS A 1 96 ? -12.535 -8.774 -9.262 1.00 90.44 96 LYS A CA 1
ATOM 740 C C . LYS A 1 96 ? -12.038 -10.014 -10.003 1.00 90.44 96 LYS A C 1
ATOM 742 O O . LYS A 1 96 ? -10.928 -10.458 -9.708 1.00 90.44 96 LYS A O 1
ATOM 747 N N . PRO A 1 97 ? -12.837 -10.587 -10.923 1.00 89.44 97 PRO A N 1
ATOM 748 C CA . PRO A 1 97 ? -12.462 -11.803 -11.645 1.00 89.44 97 PRO A CA 1
ATOM 749 C C . PRO A 1 97 ? -11.490 -11.544 -12.805 1.00 89.44 97 PRO A C 1
ATOM 751 O O . PRO A 1 97 ? -10.928 -12.490 -13.350 1.00 89.44 97 PRO A O 1
ATOM 754 N N . ILE A 1 98 ? -11.305 -10.281 -13.204 1.00 90.88 98 ILE A N 1
ATOM 755 C CA . ILE A 1 98 ? -10.492 -9.876 -14.355 1.00 90.88 98 ILE A CA 1
ATOM 756 C C . ILE A 1 98 ? -9.380 -8.943 -13.878 1.00 90.88 98 ILE A C 1
ATOM 758 O O . ILE A 1 98 ? -9.614 -8.053 -13.057 1.00 90.88 98 ILE A O 1
ATOM 762 N N . ILE A 1 99 ? -8.179 -9.149 -14.420 1.00 87.44 99 ILE A N 1
ATOM 763 C CA . ILE A 1 99 ? -7.012 -8.289 -14.222 1.00 87.44 99 ILE A CA 1
ATOM 764 C C . ILE A 1 99 ? -6.587 -7.776 -15.591 1.00 87.44 99 ILE A C 1
ATOM 766 O O . ILE A 1 99 ? -6.228 -8.559 -16.469 1.00 87.44 99 ILE A O 1
ATOM 770 N N . GLU A 1 100 ? -6.637 -6.461 -15.765 1.00 91.12 100 GLU A N 1
ATOM 771 C CA . GLU A 1 100 ? -6.213 -5.790 -16.989 1.00 91.12 100 GLU A CA 1
ATOM 772 C C . GLU A 1 100 ? -4.864 -5.116 -16.751 1.00 91.12 100 GLU A C 1
ATOM 774 O O . GLU A 1 100 ? -4.702 -4.335 -15.814 1.00 91.12 100 GLU A O 1
ATOM 779 N N . VAL A 1 101 ? -3.886 -5.414 -17.606 1.00 90.31 101 VAL A N 1
ATOM 780 C CA . VAL A 1 101 ? -2.541 -4.836 -17.530 1.00 90.31 101 VAL A CA 1
ATOM 781 C C . VAL A 1 101 ? -2.328 -3.952 -18.750 1.00 90.31 101 VAL A C 1
ATOM 783 O O . VAL A 1 101 ? -2.377 -4.424 -19.885 1.00 90.31 101 VAL A O 1
ATOM 786 N N . THR A 1 102 ? -2.076 -2.664 -18.516 1.00 93.62 102 THR A N 1
ATOM 787 C CA . THR A 1 102 ? -1.731 -1.709 -19.575 1.00 93.62 102 THR A CA 1
ATOM 788 C C . THR A 1 102 ? -0.280 -1.284 -19.425 1.00 93.62 102 THR A C 1
ATOM 790 O O . THR A 1 102 ? 0.089 -0.630 -18.453 1.00 93.62 102 THR A O 1
ATOM 793 N N . ASN A 1 103 ? 0.539 -1.626 -20.416 1.00 92.31 103 ASN A N 1
ATOM 794 C CA . ASN A 1 103 ? 1.959 -1.299 -20.398 1.00 92.31 103 ASN A CA 1
ATOM 795 C C . ASN A 1 103 ? 2.223 0.110 -20.960 1.00 92.31 103 ASN A C 1
ATOM 797 O O . ASN A 1 103 ? 1.663 0.461 -22.012 1.00 92.31 103 ASN A O 1
ATOM 801 N N . PRO A 1 104 ? 3.122 0.900 -20.339 1.00 93.44 104 PRO A N 1
ATOM 802 C CA . PRO A 1 104 ? 3.593 2.159 -20.903 1.00 93.44 104 PRO A CA 1
ATOM 803 C C . PRO A 1 104 ? 4.167 1.978 -22.314 1.00 93.44 104 PRO A C 1
ATOM 805 O O . PRO A 1 104 ? 4.838 0.996 -22.620 1.00 93.44 104 PRO A O 1
ATOM 808 N N . GLN A 1 105 ? 3.932 2.953 -23.194 1.00 93.75 105 GLN A N 1
ATOM 809 C CA . GLN A 1 105 ? 4.381 2.886 -24.593 1.00 93.75 105 GLN A CA 1
ATOM 810 C C . GLN A 1 105 ? 5.700 3.619 -24.866 1.00 93.75 105 GLN A C 1
ATOM 812 O O . GLN A 1 105 ? 6.154 3.646 -26.015 1.00 93.75 105 GLN A O 1
ATOM 817 N N . SER A 1 106 ? 6.312 4.198 -23.830 1.00 93.38 106 SER A N 1
ATOM 818 C CA . SER A 1 106 ? 7.537 4.989 -23.937 1.00 93.38 106 SER A CA 1
ATOM 819 C C . SER A 1 106 ? 8.731 4.146 -24.396 1.00 93.38 106 SER A C 1
ATOM 821 O O . SER A 1 106 ? 8.825 2.951 -24.111 1.00 93.38 106 SER A O 1
ATOM 823 N N . ALA A 1 107 ? 9.673 4.782 -25.099 1.00 92.69 107 ALA A N 1
ATOM 824 C CA . ALA A 1 107 ? 10.913 4.127 -25.516 1.00 92.69 107 ALA A CA 1
ATOM 825 C C . ALA A 1 107 ? 11.731 3.637 -24.309 1.00 92.69 107 ALA A C 1
ATOM 827 O O . ALA A 1 107 ? 12.273 2.539 -24.350 1.00 92.69 107 ALA A O 1
ATOM 828 N N . ALA A 1 108 ? 11.746 4.415 -23.219 1.00 87.94 108 ALA A N 1
ATOM 829 C CA . ALA A 1 108 ? 12.421 4.054 -21.976 1.00 87.94 108 ALA A CA 1
ATOM 830 C C . ALA A 1 108 ? 11.885 2.743 -21.377 1.00 87.94 108 ALA A C 1
ATOM 832 O O . ALA A 1 108 ? 12.674 1.873 -21.035 1.00 87.94 108 ALA A O 1
ATOM 833 N N . TYR A 1 109 ? 10.558 2.566 -21.318 1.00 88.31 109 TYR A N 1
ATOM 834 C CA . TYR A 1 109 ? 9.955 1.324 -20.824 1.00 88.31 109 TYR A CA 1
ATOM 835 C C . TYR A 1 109 ? 10.281 0.132 -21.735 1.00 88.31 109 TYR A C 1
ATOM 837 O O . TYR A 1 109 ? 10.654 -0.933 -21.259 1.00 88.31 109 TYR A O 1
ATOM 845 N N . LYS A 1 110 ? 10.203 0.320 -23.059 1.00 90.81 110 LYS A N 1
ATOM 846 C CA . LYS A 1 110 ? 10.480 -0.740 -24.047 1.00 90.81 110 LYS A CA 1
ATOM 847 C C . LYS A 1 110 ? 11.942 -1.192 -24.073 1.00 90.81 110 LYS A C 1
ATOM 849 O O . LYS A 1 110 ? 12.211 -2.324 -24.455 1.00 90.81 110 LYS A O 1
ATOM 854 N N . ALA A 1 111 ? 12.867 -0.305 -23.717 1.00 91.44 111 ALA A N 1
ATOM 855 C CA . ALA A 1 111 ? 14.296 -0.593 -23.668 1.00 91.44 111 ALA A CA 1
ATOM 856 C C . ALA A 1 111 ? 14.767 -1.114 -22.298 1.00 91.44 111 ALA A C 1
ATOM 858 O O . ALA A 1 111 ? 15.946 -1.436 -22.163 1.00 91.44 111 ALA A O 1
ATOM 859 N N . LEU A 1 112 ? 13.887 -1.174 -21.290 1.00 86.62 112 LEU A N 1
ATOM 860 C CA . LEU A 1 112 ? 14.252 -1.563 -19.932 1.00 86.62 112 LEU A CA 1
ATOM 861 C C . LEU A 1 112 ? 14.526 -3.078 -19.861 1.00 86.62 112 LEU A C 1
ATOM 863 O O . LEU A 1 112 ? 13.609 -3.868 -20.097 1.00 86.62 112 LEU A O 1
ATOM 867 N N . PRO A 1 113 ? 15.753 -3.515 -19.525 1.00 86.69 113 PRO A N 1
ATOM 868 C CA . PRO A 1 113 ? 16.005 -4.921 -19.245 1.00 86.69 113 PRO A CA 1
ATOM 869 C C . PRO A 1 113 ? 15.365 -5.300 -17.903 1.00 86.69 113 PRO A C 1
ATOM 871 O O . PRO A 1 113 ? 15.558 -4.608 -16.904 1.00 86.69 113 PRO A O 1
ATOM 874 N N . ILE A 1 114 ? 14.619 -6.407 -17.875 1.00 83.06 114 ILE A N 1
ATOM 875 C CA . ILE A 1 114 ? 14.049 -6.971 -16.646 1.00 83.06 114 ILE A CA 1
ATOM 876 C C . ILE A 1 114 ? 14.881 -8.189 -16.254 1.00 83.06 114 ILE A C 1
ATOM 878 O O . ILE A 1 114 ? 14.930 -9.176 -16.988 1.00 83.06 114 ILE A O 1
ATOM 882 N N . ASP A 1 115 ? 15.532 -8.108 -15.099 1.00 83.62 115 ASP A N 1
ATOM 883 C CA . ASP A 1 115 ? 16.280 -9.210 -14.501 1.00 83.62 115 ASP A CA 1
ATOM 884 C C . ASP A 1 115 ? 15.326 -10.077 -13.668 1.00 83.62 115 ASP A C 1
ATOM 886 O O . ASP A 1 115 ? 14.929 -9.708 -12.563 1.00 83.62 1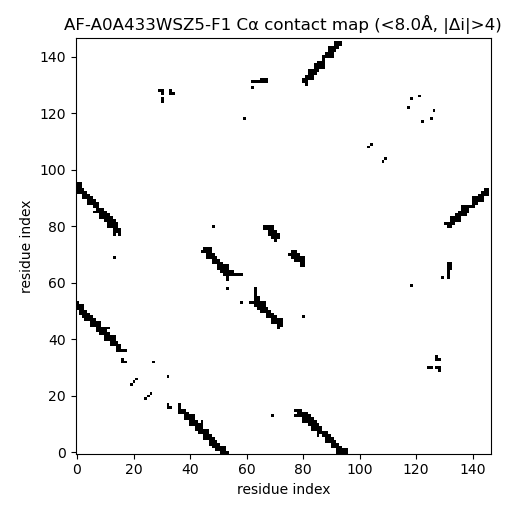15 ASP A O 1
ATOM 890 N N . LEU A 1 116 ? 14.906 -11.213 -14.229 1.00 80.31 116 LEU A N 1
ATOM 891 C CA . LEU A 1 116 ? 13.952 -12.111 -13.575 1.00 80.31 116 LEU A CA 1
ATOM 892 C C . LEU A 1 116 ? 14.553 -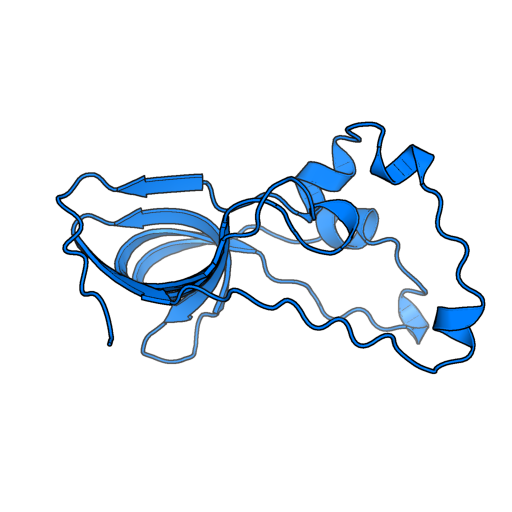12.834 -12.366 1.00 80.31 116 LEU A C 1
ATOM 894 O O . LEU A 1 116 ? 13.808 -13.182 -11.454 1.00 80.31 116 LEU A O 1
ATOM 898 N N . GLU A 1 117 ? 15.872 -13.041 -12.339 1.00 81.06 117 GLU A N 1
ATOM 899 C CA . GLU A 1 117 ? 16.537 -13.751 -11.244 1.00 81.06 117 GLU A CA 1
ATOM 900 C C . GLU A 1 117 ? 16.558 -12.899 -9.974 1.00 81.06 117 GLU A C 1
ATOM 902 O O . GLU A 1 117 ? 16.365 -13.422 -8.878 1.00 81.06 117 GLU A O 1
ATOM 907 N N . LYS A 1 118 ? 16.713 -11.577 -10.106 1.00 71.81 118 LYS A N 1
ATOM 908 C CA . LYS A 1 118 ? 16.588 -10.647 -8.970 1.00 71.81 118 LYS A CA 1
ATOM 909 C C . LYS A 1 118 ? 15.182 -10.580 -8.381 1.00 71.81 118 LYS A C 1
ATOM 911 O O . LYS A 1 118 ? 15.047 -10.322 -7.195 1.00 71.81 118 LYS A O 1
ATOM 916 N N . LEU A 1 119 ? 14.157 -10.816 -9.199 1.00 69.81 119 LEU A N 1
ATOM 917 C CA . LEU A 1 119 ? 12.764 -10.844 -8.746 1.00 69.81 119 LEU A CA 1
ATOM 918 C C . LEU A 1 119 ? 12.395 -12.165 -8.049 1.00 69.81 119 LEU A C 1
ATOM 920 O O . LEU A 1 119 ? 11.441 -12.194 -7.279 1.00 69.81 119 LEU A O 1
ATOM 924 N N . ASP A 1 120 ? 13.100 -13.257 -8.369 1.00 68.88 120 ASP A N 1
ATOM 925 C CA . ASP A 1 120 ? 12.818 -14.610 -7.866 1.00 68.88 120 ASP A CA 1
ATOM 926 C C . ASP A 1 120 ? 13.591 -14.997 -6.624 1.00 68.88 120 ASP A C 1
ATOM 928 O O . ASP A 1 120 ? 13.096 -15.738 -5.771 1.00 68.88 120 ASP A O 1
ATOM 932 N N . ASN A 1 121 ? 14.832 -14.537 -6.545 1.00 60.06 121 ASN A N 1
ATOM 933 C CA . ASN A 1 121 ? 15.570 -14.635 -5.311 1.00 60.06 121 ASN A CA 1
ATOM 934 C C . ASN A 1 121 ? 14.880 -13.686 -4.334 1.00 60.06 121 ASN A C 1
ATOM 936 O O . ASN A 1 121 ? 14.714 -12.516 -4.660 1.00 60.06 121 ASN A O 1
ATOM 940 N N . ASP A 1 122 ? 14.437 -14.217 -3.192 1.00 54.09 122 ASP A N 1
ATOM 941 C CA . ASP A 1 122 ? 13.735 -13.527 -2.099 1.00 54.09 122 ASP A CA 1
ATOM 942 C C . ASP A 1 122 ? 14.673 -12.478 -1.462 1.00 54.09 122 ASP A C 1
ATOM 944 O O . ASP A 1 122 ? 15.127 -12.607 -0.322 1.00 54.09 122 ASP A O 1
ATOM 948 N N . ASP A 1 123 ? 15.076 -11.493 -2.268 1.00 55.72 123 ASP A N 1
ATOM 949 C CA . ASP A 1 123 ? 16.020 -10.450 -1.929 1.00 55.72 123 ASP A CA 1
ATOM 950 C C . ASP A 1 123 ? 15.358 -9.618 -0.828 1.00 55.72 123 ASP A C 1
ATOM 952 O O . ASP A 1 123 ? 14.276 -9.054 -1.040 1.00 55.72 123 ASP A O 1
ATOM 956 N N . PRO A 1 124 ? 15.960 -9.545 0.370 1.00 53.56 124 PRO A N 1
ATOM 957 C CA . PRO A 1 124 ? 15.378 -8.813 1.486 1.00 53.56 124 PRO A CA 1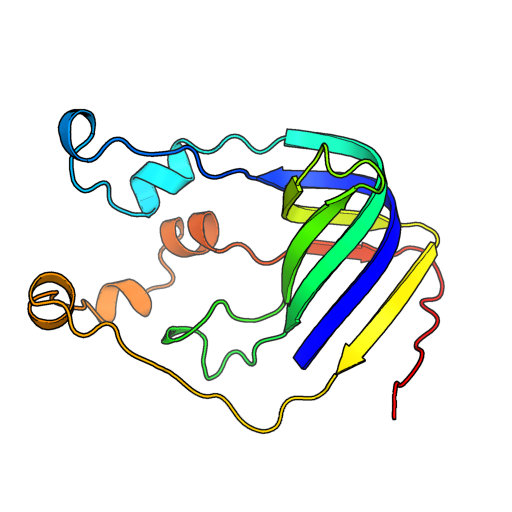
ATOM 958 C C . PRO A 1 124 ? 15.072 -7.347 1.140 1.00 53.56 124 PRO A C 1
ATOM 960 O O . PRO A 1 124 ? 14.140 -6.785 1.714 1.00 53.56 124 PRO A O 1
ATOM 963 N N . SER A 1 125 ? 15.767 -6.754 0.161 1.00 54.69 125 SER A N 1
ATOM 964 C CA . SER A 1 125 ? 15.463 -5.407 -0.331 1.00 54.69 125 SER A CA 1
ATOM 965 C C . SER A 1 125 ? 14.086 -5.302 -1.006 1.00 54.69 125 SER A C 1
ATOM 967 O O . SER A 1 125 ? 13.388 -4.311 -0.802 1.00 54.69 125 SER A O 1
ATOM 969 N N . HIS A 1 126 ? 13.619 -6.337 -1.715 1.00 55.56 126 HIS A N 1
ATOM 970 C CA . HIS A 1 126 ? 12.285 -6.367 -2.329 1.00 55.56 126 HIS A CA 1
ATOM 971 C C . HIS A 1 126 ? 11.163 -6.424 -1.283 1.00 55.56 126 HIS A C 1
ATOM 973 O O . HIS A 1 126 ? 10.151 -5.731 -1.423 1.00 55.56 126 HIS A O 1
ATOM 979 N N . ARG A 1 127 ? 11.350 -7.184 -0.192 1.00 56.12 127 ARG A N 1
ATOM 980 C CA . ARG A 1 127 ? 10.404 -7.190 0.943 1.00 56.12 127 ARG A CA 1
ATOM 981 C C . ARG A 1 127 ? 10.371 -5.845 1.649 1.00 56.12 127 ARG A C 1
ATOM 983 O O . ARG A 1 127 ? 9.303 -5.404 2.055 1.00 56.12 127 ARG A O 1
ATOM 990 N N . GLU A 1 128 ? 11.517 -5.190 1.784 1.00 56.16 128 GLU A N 1
ATOM 991 C CA . GLU A 1 128 ? 11.593 -3.864 2.388 1.00 56.16 128 GLU A CA 1
ATOM 992 C C . GLU A 1 128 ? 10.893 -2.814 1.515 1.00 56.16 128 GLU A C 1
ATOM 994 O O . GLU A 1 128 ? 10.213 -1.940 2.046 1.00 56.16 128 GLU A O 1
ATOM 999 N N . ILE A 1 129 ? 10.944 -2.937 0.185 1.00 56.28 129 ILE A N 1
ATOM 1000 C CA . ILE A 1 129 ? 10.218 -2.061 -0.746 1.00 56.28 129 ILE A CA 1
ATOM 1001 C C . ILE A 1 129 ? 8.706 -2.315 -0.721 1.00 56.28 129 ILE A C 1
ATOM 1003 O O . ILE A 1 129 ? 7.939 -1.355 -0.705 1.00 56.28 129 ILE A O 1
ATOM 1007 N N . GLU A 1 130 ? 8.252 -3.567 -0.713 1.00 55.50 130 GLU A N 1
ATOM 1008 C CA . GLU A 1 130 ? 6.841 -3.906 -0.965 1.00 55.50 130 GLU A CA 1
ATOM 1009 C C . GLU A 1 130 ? 6.115 -4.573 0.206 1.00 55.50 130 GLU A C 1
ATOM 1011 O O . GLU A 1 130 ? 5.060 -5.170 0.004 1.00 55.50 130 GLU A O 1
ATOM 1016 N N . ALA A 1 131 ? 6.648 -4.457 1.429 1.00 57.41 131 ALA A N 1
ATOM 1017 C CA . ALA A 1 131 ? 6.041 -5.018 2.634 1.00 57.41 131 ALA A CA 1
ATOM 1018 C C . ALA A 1 131 ? 4.523 -4.770 2.667 1.00 57.41 131 ALA A C 1
ATOM 1020 O O . ALA A 1 131 ? 4.060 -3.628 2.755 1.00 57.41 131 ALA A O 1
ATOM 1021 N N . GLY A 1 132 ? 3.761 -5.863 2.571 1.00 54.94 132 GLY A N 1
ATOM 1022 C CA . GLY A 1 132 ? 2.319 -5.848 2.761 1.00 54.94 132 GLY A CA 1
ATOM 1023 C C . GLY A 1 132 ? 1.977 -5.381 4.172 1.00 54.94 132 GLY A C 1
ATOM 1024 O O . GLY A 1 132 ? 2.772 -5.530 5.104 1.00 54.94 132 GLY A O 1
ATOM 1025 N N . ALA A 1 133 ? 0.788 -4.809 4.335 1.00 57.88 133 ALA A N 1
ATOM 1026 C CA . ALA A 1 133 ? 0.361 -4.325 5.639 1.00 57.88 133 ALA A CA 1
ATOM 1027 C C . ALA A 1 133 ? 0.220 -5.502 6.618 1.00 57.88 133 ALA A C 1
ATOM 1029 O O . ALA A 1 133 ? -0.536 -6.442 6.353 1.00 57.88 133 ALA A O 1
ATOM 1030 N N . SER A 1 134 ? 0.886 -5.440 7.771 1.00 60.28 134 SER A N 1
ATOM 1031 C CA . SER A 1 134 ? 0.593 -6.359 8.868 1.00 60.28 134 SER A CA 1
ATOM 1032 C C . SER A 1 134 ? -0.752 -5.983 9.504 1.00 60.28 134 SER A C 1
ATOM 1034 O O . SER A 1 134 ? -1.033 -4.816 9.796 1.00 60.28 134 SER A O 1
ATOM 1036 N N . VAL A 1 135 ? -1.628 -6.980 9.655 1.00 58.53 135 VAL A N 1
ATOM 1037 C CA . VAL A 1 135 ? -3.013 -6.796 10.107 1.00 58.53 135 VAL A CA 1
ATOM 1038 C C . VAL A 1 135 ? -3.163 -7.306 11.535 1.00 58.53 135 VAL A C 1
ATOM 1040 O O . VAL A 1 135 ? -2.972 -8.491 11.801 1.00 58.53 135 VAL A O 1
ATOM 1043 N N . SER A 1 136 ? -3.591 -6.429 12.443 1.00 54.03 136 SER A N 1
ATOM 1044 C CA . SER A 1 136 ? -3.965 -6.774 13.815 1.00 54.03 136 SER A CA 1
ATOM 1045 C C . SER A 1 136 ? -5.335 -6.162 14.134 1.00 54.03 136 SER A C 1
ATOM 1047 O O . SER A 1 136 ? -5.463 -4.950 14.277 1.00 54.03 136 SER A O 1
ATOM 1049 N N . CYS A 1 137 ? -6.382 -6.980 14.258 1.00 48.81 137 CYS A N 1
ATOM 1050 C CA . CYS A 1 137 ? -7.722 -6.518 14.635 1.00 48.81 137 CYS A CA 1
ATOM 1051 C C . CYS A 1 137 ? -8.202 -7.309 15.856 1.00 48.81 137 CYS A C 1
ATOM 1053 O O . CYS A 1 137 ? -8.348 -8.527 15.786 1.00 48.81 137 CYS A O 1
ATOM 1055 N N . ALA A 1 138 ? -8.417 -6.625 16.984 1.00 46.62 138 ALA A N 1
ATOM 1056 C CA . ALA A 1 138 ? -8.769 -7.263 18.258 1.00 46.62 138 ALA A CA 1
ATOM 1057 C C . ALA A 1 138 ? -10.289 -7.470 18.450 1.00 46.62 138 ALA A C 1
ATOM 1059 O O . ALA A 1 138 ? -10.704 -8.089 19.429 1.00 46.62 138 ALA A O 1
ATOM 1060 N N . GLY A 1 139 ? -11.123 -6.968 17.530 1.00 44.12 139 GLY A N 1
ATOM 1061 C CA . GLY A 1 139 ? -12.588 -7.021 17.608 1.00 44.12 139 GLY A CA 1
ATOM 1062 C C . GLY A 1 139 ? -13.267 -7.697 16.411 1.00 44.12 139 GLY A C 1
ATOM 1063 O O . GLY A 1 139 ? -12.661 -7.922 15.363 1.00 44.12 139 GLY A O 1
ATOM 1064 N N . ALA A 1 140 ? -14.556 -8.020 16.572 1.00 40.78 140 ALA A N 1
ATOM 1065 C CA . ALA A 1 140 ? -15.387 -8.635 15.538 1.00 40.78 140 ALA A CA 1
ATOM 1066 C C . ALA A 1 140 ? -15.543 -7.702 14.322 1.00 40.78 140 ALA A C 1
ATOM 1068 O O . ALA A 1 140 ? -16.168 -6.646 14.414 1.00 40.78 140 ALA A O 1
ATOM 1069 N N . CYS A 1 141 ? -14.983 -8.100 13.180 1.00 37.94 141 CYS A N 1
ATOM 1070 C CA . CYS A 1 141 ? -15.130 -7.388 11.915 1.00 37.94 141 CYS A CA 1
ATOM 1071 C C . CYS A 1 141 ? -16.524 -7.682 11.334 1.00 37.94 141 CYS A C 1
ATOM 1073 O O . CYS A 1 141 ? -16.859 -8.842 11.080 1.00 37.94 141 CYS A O 1
ATOM 1075 N N . SER A 1 142 ? -17.366 -6.661 11.157 1.00 45.44 142 SER A N 1
ATOM 1076 C CA . SER A 1 142 ? -18.656 -6.826 10.486 1.00 45.44 142 SER A CA 1
ATOM 1077 C C . SER A 1 142 ? -18.469 -6.667 8.976 1.00 45.44 142 SER A C 1
ATOM 1079 O O . SER A 1 142 ? -18.256 -5.572 8.462 1.00 45.44 142 SER A O 1
ATOM 1081 N N . CYS A 1 143 ? -18.541 -7.781 8.248 1.00 34.34 143 CYS A N 1
ATOM 1082 C CA . CYS A 1 143 ? -18.471 -7.771 6.790 1.00 34.34 143 CYS A CA 1
ATOM 1083 C C . CYS A 1 143 ? -19.828 -7.357 6.200 1.00 34.34 143 CYS A C 1
ATOM 1085 O O . CYS A 1 143 ? -20.860 -7.967 6.499 1.00 34.34 143 CYS A O 1
ATOM 1087 N N . HIS A 1 144 ? -19.841 -6.353 5.325 1.00 43.94 144 HIS A N 1
ATOM 1088 C CA . HIS A 1 144 ? -20.991 -6.051 4.472 1.00 43.94 144 HIS A CA 1
ATOM 1089 C C . HIS A 1 144 ? -20.637 -6.359 3.019 1.00 43.94 144 HIS A C 1
ATOM 1091 O O . HIS A 1 144 ? -19.750 -5.739 2.440 1.00 43.94 144 HIS A O 1
ATOM 1097 N N . HIS A 1 145 ? -21.335 -7.339 2.442 1.00 36.62 145 HIS A N 1
ATOM 1098 C CA . HIS A 1 145 ? -21.211 -7.680 1.029 1.00 36.62 145 HIS A CA 1
ATOM 1099 C C . HIS A 1 145 ? -22.023 -6.666 0.218 1.00 36.62 145 HIS A C 1
ATOM 1101 O O . HIS A 1 145 ? -23.256 -6.662 0.284 1.00 36.62 145 HIS A O 1
ATOM 1107 N N . GLY A 1 146 ? -21.335 -5.792 -0.517 1.00 39.19 146 GLY A N 1
ATOM 1108 C CA . GLY A 1 146 ? -21.959 -5.016 -1.586 1.00 39.19 146 GLY A CA 1
ATOM 1109 C C . GLY A 1 146 ? -22.382 -5.967 -2.706 1.00 39.19 146 GLY A C 1
ATOM 1110 O O . GLY A 1 146 ? -21.610 -6.848 -3.074 1.00 39.19 146 GLY A O 1
ATOM 1111 N N . ARG A 1 147 ? -23.628 -5.839 -3.171 1.00 32.88 147 ARG A N 1
ATOM 1112 C CA . ARG A 1 147 ? -24.135 -6.568 -4.343 1.00 32.88 147 ARG A CA 1
ATOM 1113 C C . ARG A 1 147 ? -23.610 -5.970 -5.636 1.00 32.88 147 ARG A C 1
ATOM 1115 O O . ARG A 1 147 ? -23.464 -4.728 -5.660 1.00 32.88 147 ARG A O 1
#

Mean predicted aligned error: 8.87 Å

Radius of gyration: 17.25 Å; Cα contacts (8 Å, |Δi|>4): 273; chains: 1; bounding box: 44×32×44 Å